Protein AF-A0A227J551-F1 (afdb_monomer_lite)

Structure (mmCIF, N/CA/C/O backbone):
data_AF-A0A227J551-F1
#
_entry.id   AF-A0A227J551-F1
#
loop_
_atom_site.group_PDB
_atom_site.id
_atom_site.type_symbol
_atom_site.label_atom_id
_atom_site.label_alt_id
_atom_site.label_comp_id
_atom_site.label_asym_id
_atom_site.label_entity_id
_atom_site.label_seq_id
_atom_site.pdbx_PDB_ins_code
_atom_site.Cartn_x
_atom_site.Cartn_y
_atom_site.Cartn_z
_atom_site.occupancy
_atom_site.B_iso_or_equiv
_atom_site.auth_seq_id
_atom_site.auth_comp_id
_atom_site.auth_asym_id
_atom_site.auth_atom_id
_atom_site.pdbx_PDB_model_num
ATOM 1 N N . MET A 1 1 ? 25.967 -12.498 -35.624 1.00 53.97 1 MET A N 1
ATOM 2 C CA . MET A 1 1 ? 25.236 -11.683 -34.631 1.00 53.97 1 MET A CA 1
ATOM 3 C C . MET A 1 1 ? 24.569 -12.654 -33.678 1.00 53.97 1 MET A C 1
ATOM 5 O O . MET A 1 1 ? 23.828 -13.506 -34.152 1.00 53.97 1 MET A O 1
ATOM 9 N N . SER A 1 2 ? 24.907 -12.639 -32.389 1.00 58.16 2 SER A N 1
ATOM 10 C CA . SER A 1 2 ? 24.237 -13.513 -31.423 1.00 58.16 2 SER A CA 1
ATOM 11 C C . SER A 1 2 ? 22.833 -12.970 -31.164 1.00 58.16 2 SER A C 1
ATOM 13 O O . SER A 1 2 ? 22.676 -11.978 -30.453 1.00 58.16 2 SER A O 1
ATOM 15 N N . ASN A 1 3 ? 21.820 -13.603 -31.754 1.00 72.12 3 ASN A N 1
ATOM 16 C CA . ASN A 1 3 ? 20.427 -13.371 -31.386 1.00 72.12 3 ASN A CA 1
ATOM 17 C C . ASN A 1 3 ? 20.206 -13.988 -30.002 1.00 72.12 3 ASN A C 1
ATOM 19 O O . ASN A 1 3 ? 19.835 -15.155 -29.892 1.00 72.12 3 ASN A O 1
ATOM 23 N N . SER A 1 4 ? 20.493 -13.223 -28.946 1.00 79.69 4 SER A N 1
ATOM 24 C CA . SER A 1 4 ? 19.993 -13.559 -27.613 1.00 79.69 4 SER A CA 1
ATOM 25 C C . SER A 1 4 ? 18.468 -13.687 -27.708 1.00 79.69 4 SER A C 1
ATOM 27 O O . SER A 1 4 ? 17.833 -12.773 -28.243 1.00 79.69 4 SER A O 1
ATOM 29 N N . PRO A 1 5 ? 17.861 -14.786 -27.225 1.00 88.44 5 PRO A N 1
ATOM 30 C CA . PRO A 1 5 ? 16.409 -14.945 -27.260 1.00 88.44 5 PRO A CA 1
ATOM 31 C C . PRO A 1 5 ? 15.698 -13.932 -26.352 1.00 88.44 5 PRO A C 1
ATOM 33 O O . PRO A 1 5 ? 14.526 -13.637 -26.564 1.00 88.44 5 PRO A O 1
ATOM 36 N N . ILE A 1 6 ? 16.402 -13.378 -25.359 1.00 89.50 6 ILE A N 1
ATOM 37 C CA . ILE A 1 6 ? 15.886 -12.311 -24.501 1.00 89.50 6 ILE A CA 1
ATOM 38 C C . ILE A 1 6 ? 16.336 -10.966 -25.062 1.00 89.50 6 ILE A C 1
ATOM 40 O O . ILE A 1 6 ? 17.536 -10.723 -25.210 1.00 89.50 6 ILE A O 1
ATOM 44 N N . GLN A 1 7 ? 15.354 -10.109 -25.352 1.00 91.12 7 GLN A N 1
ATOM 45 C CA . GLN A 1 7 ? 15.564 -8.793 -25.961 1.00 91.12 7 GLN A CA 1
ATOM 46 C C . GLN A 1 7 ? 15.525 -7.642 -24.949 1.00 91.12 7 GLN A C 1
ATOM 48 O O . GLN A 1 7 ? 16.188 -6.632 -25.160 1.00 91.12 7 GLN A O 1
ATOM 53 N N . ALA A 1 8 ? 14.769 -7.788 -23.857 1.00 92.19 8 ALA A N 1
ATOM 54 C CA . ALA A 1 8 ? 14.676 -6.799 -22.787 1.00 92.19 8 ALA A CA 1
ATOM 55 C C . ALA A 1 8 ? 14.109 -7.421 -21.501 1.00 92.19 8 ALA A C 1
ATOM 57 O O . ALA A 1 8 ? 13.442 -8.455 -21.548 1.00 92.19 8 ALA A O 1
ATOM 58 N N . VAL A 1 9 ? 14.340 -6.751 -20.369 1.00 92.44 9 VAL A N 1
ATOM 59 C CA . VAL A 1 9 ? 13.668 -7.010 -19.088 1.00 92.44 9 VAL A CA 1
ATOM 60 C C . VAL A 1 9 ? 13.196 -5.673 -18.526 1.00 92.44 9 VAL A C 1
ATOM 62 O O . VAL A 1 9 ? 13.963 -4.711 -18.506 1.00 92.44 9 VAL A O 1
ATOM 65 N N . ILE A 1 10 ? 11.935 -5.609 -18.101 1.00 91.50 10 ILE A N 1
ATOM 66 C CA . ILE A 1 10 ? 11.346 -4.437 -17.450 1.00 91.50 10 ILE A CA 1
ATOM 67 C C . ILE A 1 10 ? 11.146 -4.796 -15.985 1.00 91.50 10 ILE A C 1
ATOM 69 O O . ILE A 1 10 ? 10.571 -5.8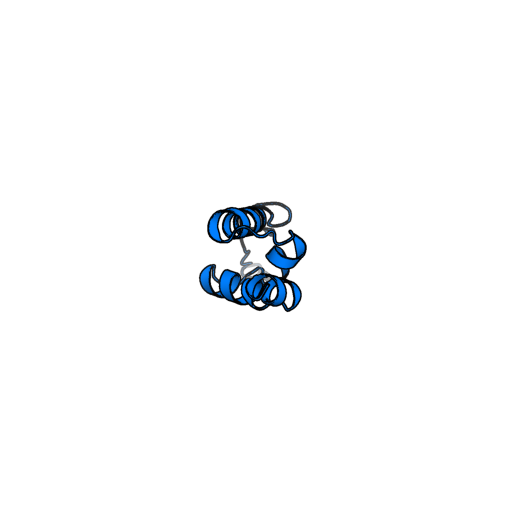37 -15.676 1.00 91.50 10 ILE A O 1
ATOM 73 N N . PHE A 1 11 ? 11.628 -3.930 -15.105 1.00 89.31 11 PHE A N 1
ATOM 74 C CA . PHE A 1 11 ? 11.523 -4.102 -13.667 1.00 89.31 11 PHE A CA 1
ATOM 75 C C . PHE A 1 11 ? 10.670 -2.993 -13.073 1.00 89.31 11 PHE A C 1
ATOM 77 O O . PHE A 1 11 ? 10.723 -1.845 -13.522 1.00 89.31 11 PHE A O 1
ATOM 84 N N . ASP A 1 12 ? 9.924 -3.351 -12.037 1.00 81.12 12 ASP A N 1
ATOM 85 C CA . ASP A 1 12 ? 9.362 -2.378 -11.115 1.00 81.12 12 ASP A CA 1
ATOM 86 C C . ASP A 1 12 ? 10.460 -1.818 -10.184 1.00 81.12 12 ASP A C 1
ATOM 88 O O . ASP A 1 12 ? 11.598 -2.298 -10.167 1.00 81.12 12 ASP A O 1
ATOM 92 N N . TRP A 1 13 ? 10.146 -0.776 -9.419 1.00 82.25 13 TRP A N 1
ATOM 93 C CA . TRP A 1 13 ? 11.083 -0.129 -8.504 1.00 82.25 13 TRP A CA 1
ATOM 94 C C . TRP A 1 13 ? 11.058 -0.770 -7.116 1.00 82.25 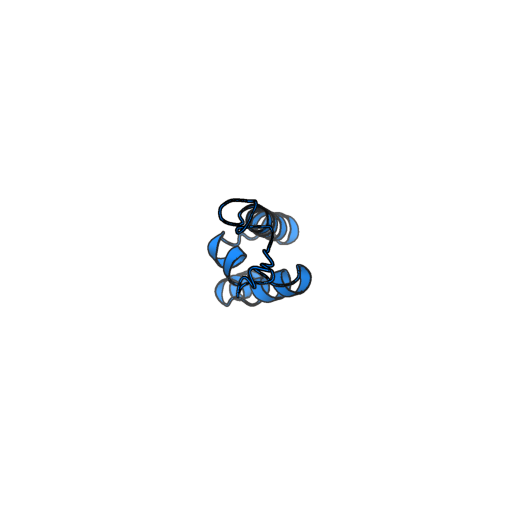13 TRP A C 1
ATOM 96 O O . TRP A 1 13 ? 12.023 -1.440 -6.739 1.00 82.25 13 TRP A O 1
ATOM 106 N N . ALA A 1 14 ? 9.981 -0.556 -6.357 1.00 79.81 14 ALA A N 1
ATOM 107 C CA . ALA A 1 14 ? 9.887 -0.960 -4.956 1.00 79.81 14 ALA A CA 1
ATOM 108 C C . ALA A 1 14 ? 9.728 -2.482 -4.826 1.00 79.81 14 ALA A C 1
ATOM 110 O O . ALA A 1 14 ? 8.943 -3.102 -5.535 1.00 79.81 14 ALA A O 1
ATOM 111 N N . GLY A 1 15 ? 10.509 -3.113 -3.953 1.00 76.88 15 GLY A N 1
ATOM 112 C CA . GLY A 1 15 ? 10.537 -4.568 -3.798 1.00 76.88 15 GLY A CA 1
ATOM 113 C C . GLY A 1 15 ? 11.202 -5.339 -4.947 1.00 76.88 15 GLY A C 1
ATOM 114 O O . GLY A 1 15 ? 11.378 -6.547 -4.808 1.00 76.88 15 GLY A O 1
ATOM 115 N N . THR A 1 16 ? 11.610 -4.672 -6.039 1.00 81.31 16 THR A N 1
ATOM 116 C CA . THR A 1 16 ? 12.261 -5.305 -7.204 1.00 81.31 16 THR A CA 1
ATOM 117 C C . THR A 1 16 ? 13.703 -4.825 -7.406 1.00 81.31 16 THR A C 1
ATOM 119 O O . THR A 1 16 ? 14.613 -5.650 -7.434 1.00 81.31 16 THR A O 1
ATOM 122 N N . ILE A 1 17 ? 13.944 -3.511 -7.517 1.00 87.75 17 ILE A N 1
ATOM 123 C CA . ILE A 1 17 ? 15.301 -2.930 -7.647 1.00 87.75 17 ILE A CA 1
ATOM 124 C C . ILE A 1 17 ? 15.708 -2.165 -6.381 1.00 87.75 17 ILE A C 1
ATOM 126 O O . ILE A 1 17 ? 16.881 -2.157 -6.006 1.00 87.75 17 ILE A O 1
ATOM 130 N N . VAL A 1 18 ? 14.750 -1.521 -5.716 1.00 76.88 18 VAL A N 1
ATOM 131 C CA . VAL A 1 18 ? 14.950 -0.702 -4.511 1.00 76.88 18 VAL A CA 1
ATOM 132 C C . VAL A 1 18 ? 13.894 -1.038 -3.457 1.00 76.88 18 VAL A C 1
ATOM 134 O O . VAL A 1 18 ? 12.925 -1.719 -3.764 1.00 76.88 18 VAL A O 1
ATOM 137 N N . ASP A 1 19 ? 14.063 -0.550 -2.222 1.00 75.31 19 ASP A N 1
ATOM 138 C CA . ASP A 1 19 ? 13.129 -0.771 -1.101 1.00 75.31 19 ASP A CA 1
ATOM 139 C C . ASP A 1 19 ? 12.860 -2.267 -0.847 1.00 75.31 19 ASP A C 1
ATOM 141 O O . ASP A 1 19 ? 11.841 -2.819 -1.263 1.00 75.31 19 ASP A O 1
ATOM 145 N N . PHE A 1 20 ? 13.817 -2.952 -0.206 1.00 74.00 20 PHE A N 1
ATOM 146 C CA . PHE A 1 20 ? 13.685 -4.371 0.143 1.00 74.00 20 PHE A CA 1
ATOM 147 C C . PHE A 1 20 ? 12.388 -4.595 0.921 1.00 74.00 20 PHE A C 1
ATOM 149 O O . PHE A 1 20 ? 12.233 -4.049 2.003 1.00 74.00 20 PHE A O 1
ATOM 156 N N . GLY A 1 21 ? 11.471 -5.398 0.377 1.00 70.88 21 GLY A N 1
ATOM 157 C CA . GLY A 1 21 ? 10.159 -5.647 0.980 1.00 70.88 21 GLY A CA 1
ATOM 158 C C . GLY A 1 21 ? 9.093 -4.581 0.697 1.00 70.88 21 GLY A C 1
ATOM 159 O O . GLY A 1 21 ? 7.972 -4.739 1.172 1.00 70.88 21 GLY A O 1
ATOM 160 N N . SER A 1 22 ? 9.383 -3.546 -0.098 1.00 69.56 22 SER A N 1
ATOM 161 C CA . SER A 1 22 ? 8.443 -2.471 -0.449 1.00 69.56 22 SER A CA 1
ATOM 162 C C . SER A 1 22 ? 7.771 -1.856 0.789 1.00 69.56 22 SER A C 1
ATOM 164 O O . SER A 1 22 ? 6.543 -1.740 0.852 1.00 69.56 22 SER A O 1
ATOM 166 N N . PHE A 1 23 ? 8.566 -1.526 1.811 1.00 67.38 23 PHE A N 1
ATOM 167 C CA . PHE A 1 23 ? 8.053 -1.096 3.114 1.00 67.38 23 PHE A CA 1
ATOM 168 C C . PHE A 1 23 ? 7.693 0.393 3.166 1.00 67.38 23 PHE A C 1
ATOM 170 O O . PHE A 1 23 ? 6.830 0.780 3.961 1.00 67.38 23 PHE A O 1
ATOM 177 N N . ALA A 1 24 ? 8.323 1.229 2.333 1.00 67.62 24 ALA A N 1
ATOM 178 C CA . ALA A 1 24 ? 8.096 2.673 2.323 1.00 67.62 24 ALA A CA 1
ATOM 179 C C . ALA A 1 24 ? 6.631 3.089 2.058 1.00 67.62 24 ALA A C 1
ATOM 181 O O . ALA A 1 24 ? 6.146 3.985 2.751 1.00 67.62 24 ALA A O 1
ATOM 182 N N . PRO A 1 25 ? 5.889 2.482 1.109 1.00 64.88 25 PRO A N 1
ATOM 183 C CA . PRO A 1 25 ? 4.488 2.841 0.895 1.00 64.88 25 PRO A CA 1
ATOM 184 C C . PRO A 1 25 ? 3.559 2.351 2.011 1.00 64.88 25 PRO A C 1
ATOM 186 O O . PRO A 1 25 ? 2.493 2.916 2.192 1.00 64.88 25 PRO A O 1
ATOM 189 N N . THR A 1 26 ? 3.930 1.334 2.784 1.00 71.94 26 THR A N 1
ATOM 190 C CA . THR A 1 26 ? 3.014 0.730 3.766 1.00 71.94 26 THR A CA 1
ATOM 191 C C . THR A 1 26 ? 2.979 1.446 5.106 1.00 71.94 26 THR A C 1
ATOM 193 O O . THR A 1 26 ? 1.906 1.593 5.685 1.00 71.94 26 THR A O 1
ATOM 196 N N . SER A 1 27 ? 4.113 1.969 5.579 1.00 78.88 27 SER A N 1
ATOM 197 C CA . SER A 1 27 ? 4.150 2.727 6.836 1.00 78.88 27 SER A CA 1
ATOM 198 C C . SER A 1 27 ? 3.370 4.039 6.748 1.00 78.88 27 SER A C 1
ATOM 200 O O . SER A 1 27 ? 2.747 4.447 7.726 1.00 78.88 27 SER A O 1
ATOM 202 N N . ILE A 1 28 ? 3.347 4.680 5.574 1.00 85.69 28 ILE A N 1
ATOM 203 C CA . ILE A 1 28 ? 2.631 5.947 5.404 1.00 85.69 28 ILE A CA 1
ATOM 204 C C . ILE A 1 28 ? 1.113 5.769 5.427 1.00 85.69 28 ILE A C 1
ATOM 206 O O . ILE A 1 28 ? 0.422 6.676 5.872 1.00 85.69 28 ILE A O 1
ATOM 210 N N . PHE A 1 29 ? 0.585 4.621 4.985 1.00 84.94 29 PHE A N 1
ATOM 211 C CA . PHE A 1 29 ? -0.850 4.348 5.081 1.00 84.94 29 PHE A CA 1
ATOM 212 C C . PHE A 1 29 ? -1.271 4.136 6.531 1.00 84.94 29 PHE A C 1
ATOM 214 O O . PHE A 1 29 ? -2.224 4.771 6.966 1.00 84.94 29 PHE A O 1
ATOM 221 N N . VAL A 1 30 ? -0.522 3.337 7.296 1.00 87.75 30 VAL A N 1
ATOM 222 C CA . VAL A 1 30 ? -0.773 3.158 8.735 1.00 87.75 30 VAL A CA 1
ATOM 223 C C . VAL A 1 30 ? -0.822 4.514 9.447 1.00 87.75 30 VAL A C 1
ATOM 225 O O . VAL A 1 30 ? -1.797 4.826 10.127 1.00 87.75 30 VAL A O 1
ATOM 228 N N . GLU A 1 31 ? 0.183 5.363 9.216 1.00 88.25 31 GLU A N 1
ATOM 229 C CA . GLU A 1 31 ? 0.245 6.689 9.835 1.00 88.25 31 GLU A CA 1
ATOM 230 C C . GLU A 1 31 ? -0.873 7.623 9.342 1.00 88.25 31 GLU A C 1
ATOM 232 O O . GLU A 1 31 ? -1.469 8.344 10.137 1.00 88.25 31 GLU A O 1
ATOM 237 N N . ALA A 1 32 ? -1.199 7.612 8.045 1.00 89.06 32 ALA A N 1
ATOM 238 C CA . ALA A 1 32 ? -2.234 8.477 7.479 1.00 89.06 32 ALA A CA 1
ATOM 239 C C . ALA A 1 32 ? -3.637 8.137 7.998 1.00 89.06 32 ALA A C 1
ATOM 241 O O . ALA A 1 32 ? -4.417 9.049 8.271 1.00 89.06 32 ALA A O 1
ATOM 242 N N . PHE A 1 33 ? -3.960 6.849 8.150 1.00 89.00 33 PHE A N 1
ATOM 243 C CA . PHE A 1 33 ? -5.236 6.422 8.729 1.00 89.00 33 PHE A CA 1
ATOM 244 C C . PHE A 1 33 ? -5.326 6.817 10.207 1.00 89.00 33 PHE A C 1
ATOM 246 O O . PHE A 1 33 ? -6.311 7.438 10.608 1.00 89.00 33 PHE A O 1
ATOM 253 N N . LYS A 1 34 ? -4.251 6.592 10.972 1.00 90.94 34 LYS A N 1
ATOM 254 C CA . LYS A 1 34 ? -4.156 7.002 12.377 1.00 90.94 34 LYS A CA 1
ATOM 255 C C . LYS A 1 34 ? -4.330 8.511 12.554 1.00 90.94 34 LYS A C 1
ATOM 257 O O . LYS A 1 34 ? -5.163 8.951 13.336 1.00 90.94 34 LYS A O 1
ATOM 262 N N . GLN A 1 35 ? -3.565 9.316 11.817 1.00 91.31 35 GLN A N 1
ATOM 263 C CA . GLN A 1 35 ? -3.605 10.777 11.933 1.00 91.31 35 GLN A CA 1
ATOM 264 C C . GLN A 1 35 ? -4.908 11.384 11.403 1.00 91.31 35 GLN A C 1
ATOM 266 O O . GLN A 1 35 ? -5.362 12.403 11.920 1.00 91.31 35 GLN A O 1
ATOM 271 N N . GLY A 1 36 ? -5.479 10.806 10.342 1.00 88.88 36 GLY A N 1
ATOM 272 C CA . GLY A 1 36 ? -6.660 11.351 9.676 1.00 88.88 36 GLY A CA 1
ATOM 273 C C . GLY A 1 36 ? -7.981 10.983 10.348 1.00 88.88 36 GLY A C 1
ATOM 274 O O . GLY A 1 36 ? -8.916 11.781 10.299 1.00 88.88 36 GLY A O 1
ATOM 275 N N . PHE A 1 37 ? -8.063 9.792 10.948 1.00 87.81 37 PHE A N 1
ATOM 276 C CA . PHE A 1 37 ? -9.334 9.190 11.367 1.00 87.81 37 PHE A CA 1
ATOM 277 C C . PHE A 1 37 ? -9.310 8.562 12.768 1.00 87.81 37 PHE A C 1
ATOM 279 O O . PHE A 1 37 ? -10.320 8.009 13.185 1.00 87.81 37 PHE A O 1
ATOM 286 N N . ASP A 1 38 ? -8.198 8.686 13.502 1.00 87.31 38 ASP A N 1
ATOM 287 C CA . ASP A 1 38 ? -8.049 8.261 14.905 1.00 87.31 38 ASP A CA 1
ATOM 288 C C . ASP A 1 38 ? -8.270 6.756 15.154 1.00 87.31 38 ASP A C 1
ATOM 290 O O . ASP A 1 38 ? -8.664 6.332 16.238 1.00 87.31 38 ASP A O 1
ATOM 294 N N . PHE A 1 39 ? -7.975 5.920 14.154 1.00 88.44 39 PHE A N 1
ATOM 295 C CA . PHE A 1 39 ? -7.904 4.471 14.327 1.00 88.44 39 PHE A CA 1
ATOM 296 C C . PHE A 1 39 ? -6.701 3.870 13.596 1.00 88.44 39 PHE A C 1
ATOM 298 O O . PHE A 1 39 ? -6.228 4.390 12.584 1.00 88.44 39 PHE A O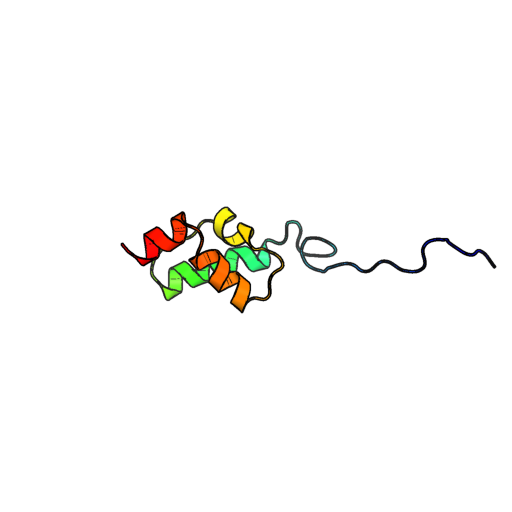 1
ATOM 305 N N . ASP A 1 40 ? -6.205 2.752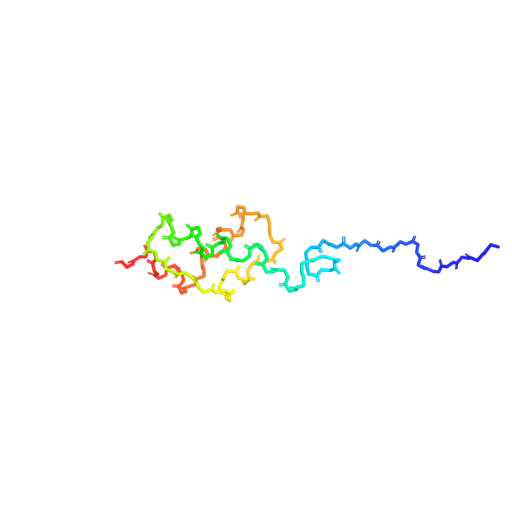 14.122 1.00 89.19 40 ASP A N 1
ATOM 306 C CA . ASP A 1 40 ? -5.050 2.051 13.572 1.00 89.19 40 ASP A CA 1
ATOM 307 C C . ASP A 1 40 ? -5.478 0.982 12.547 1.00 89.19 40 ASP A C 1
ATOM 309 O O . ASP A 1 40 ? -6.456 0.247 12.734 1.00 89.19 40 ASP A O 1
ATOM 313 N N . ILE A 1 41 ? -4.704 0.876 11.468 1.00 91.31 41 ILE A N 1
ATOM 314 C CA . ILE A 1 41 ? -4.658 -0.304 10.597 1.00 91.31 41 ILE A CA 1
ATOM 315 C C . ILE A 1 41 ? -3.294 -0.962 10.765 1.00 91.31 41 ILE A C 1
ATOM 317 O O . ILE A 1 41 ? -2.304 -0.279 11.045 1.00 91.31 41 ILE A O 1
ATOM 321 N N . ASP A 1 42 ? -3.219 -2.275 10.612 1.00 89.50 42 ASP A N 1
ATOM 322 C CA . ASP A 1 42 ? -1.942 -2.966 10.697 1.00 89.50 42 ASP A CA 1
ATOM 323 C C . ASP A 1 42 ? -1.177 -2.941 9.360 1.00 89.50 42 ASP A C 1
ATOM 325 O O . ASP A 1 42 ? -1.641 -2.490 8.308 1.00 89.50 42 ASP A O 1
ATOM 329 N N . LEU A 1 43 ? 0.073 -3.394 9.423 1.00 87.12 43 LEU A N 1
ATOM 330 C CA . LEU A 1 43 ? 0.976 -3.402 8.276 1.00 87.12 43 LEU A CA 1
ATOM 331 C C . LEU A 1 43 ? 0.582 -4.458 7.231 1.00 87.12 43 LEU A C 1
ATOM 333 O O . LEU A 1 43 ? 1.004 -4.350 6.083 1.00 87.12 43 LEU A O 1
ATOM 337 N N . GLU A 1 44 ? -0.181 -5.480 7.616 1.00 88.38 44 GLU A N 1
ATOM 338 C CA . GLU A 1 44 ? -0.653 -6.544 6.730 1.00 88.38 44 GLU A CA 1
ATOM 339 C C . GLU A 1 44 ? -1.868 -6.063 5.921 1.00 88.38 44 GLU A C 1
ATOM 341 O O . GLU A 1 44 ? -1.862 -6.153 4.695 1.00 88.38 44 GLU A O 1
ATOM 346 N N . GLU A 1 45 ? -2.824 -5.407 6.580 1.00 90.44 45 GLU A N 1
ATOM 347 C CA . GLU A 1 45 ? -3.973 -4.711 5.995 1.00 90.44 45 GLU A CA 1
ATOM 348 C C . GLU A 1 45 ? -3.517 -3.618 5.018 1.00 90.44 45 GLU A C 1
ATOM 350 O O . GLU A 1 45 ? -4.006 -3.522 3.891 1.00 90.44 45 GLU A O 1
ATOM 355 N N . ALA A 1 46 ? -2.510 -2.822 5.396 1.00 89.50 46 ALA A N 1
ATOM 356 C CA . ALA A 1 46 ? -1.935 -1.813 4.506 1.00 89.50 46 ALA A CA 1
ATOM 357 C C . ALA A 1 46 ? -1.252 -2.426 3.266 1.00 89.50 46 ALA A C 1
ATOM 359 O O . ALA A 1 46 ? -1.123 -1.751 2.238 1.00 89.50 46 ALA A O 1
ATOM 360 N N . ARG A 1 47 ? -0.796 -3.683 3.358 1.00 88.62 47 ARG A N 1
ATOM 361 C CA . ARG A 1 47 ? -0.084 -4.407 2.294 1.00 88.62 47 ARG A CA 1
ATOM 362 C C . ARG A 1 47 ? -0.991 -5.146 1.327 1.00 88.62 47 ARG A C 1
ATOM 364 O O . ARG A 1 47 ? -0.576 -5.363 0.190 1.00 88.62 47 ARG A O 1
ATOM 371 N N . GLU A 1 48 ? -2.182 -5.534 1.762 1.00 87.88 48 GLU A N 1
ATOM 372 C CA . GLU A 1 48 ? -3.087 -6.393 0.998 1.00 87.88 48 GLU A CA 1
ATOM 373 C C . GLU A 1 48 ? -3.334 -5.905 -0.450 1.00 87.88 48 GLU A C 1
ATOM 375 O O . GLU A 1 48 ? -3.260 -6.730 -1.362 1.00 87.88 48 GLU A O 1
ATOM 380 N N . PRO A 1 49 ? -3.506 -4.593 -0.731 1.00 87.88 49 PRO A N 1
ATOM 381 C CA . PRO A 1 49 ? -3.739 -4.099 -2.088 1.00 87.88 49 PRO A CA 1
ATOM 382 C C . PRO A 1 49 ? -2.501 -3.468 -2.761 1.00 87.88 49 PRO A C 1
ATOM 384 O O . PRO A 1 49 ? -2.637 -2.626 -3.652 1.00 87.88 49 PRO A O 1
ATOM 387 N N . MET A 1 50 ? -1.283 -3.848 -2.356 1.00 85.06 50 MET A N 1
ATOM 388 C CA . MET A 1 50 ? -0.042 -3.291 -2.915 1.00 85.06 50 MET A CA 1
ATOM 389 C C . MET A 1 50 ? 0.094 -3.495 -4.432 1.00 85.06 50 MET A C 1
ATOM 391 O O . MET A 1 50 ? -0.140 -4.577 -4.963 1.00 85.06 50 MET A O 1
ATOM 395 N N . GLY A 1 51 ? 0.540 -2.438 -5.120 1.00 80.69 51 GLY A N 1
ATOM 396 C CA . GLY A 1 51 ? 0.696 -2.395 -6.581 1.00 80.69 51 GLY A CA 1
ATOM 397 C C . GLY A 1 51 ? -0.400 -1.601 -7.301 1.00 80.69 51 GLY A C 1
ATOM 398 O O . GLY A 1 51 ? -0.257 -1.301 -8.486 1.00 80.69 51 GLY A O 1
ATOM 399 N N . LEU A 1 52 ? -1.466 -1.208 -6.594 1.00 84.56 52 LEU A N 1
ATOM 400 C CA . LEU A 1 52 ? -2.471 -0.278 -7.105 1.00 84.56 52 LEU A CA 1
ATOM 401 C C . LEU A 1 52 ? -1.976 1.176 -7.091 1.00 84.56 52 LEU A C 1
ATOM 403 O O . LEU A 1 52 ? -1.057 1.558 -6.361 1.00 84.56 52 LEU A O 1
ATOM 407 N N . GLY A 1 53 ? -2.632 2.023 -7.889 1.00 86.12 53 GLY A N 1
ATOM 408 C CA . GLY A 1 53 ? -2.473 3.469 -7.772 1.00 86.12 53 GLY A CA 1
ATOM 409 C C . GLY A 1 53 ? -2.877 3.946 -6.374 1.00 86.12 53 GLY A C 1
ATOM 410 O O . GLY A 1 53 ? -3.757 3.369 -5.747 1.00 86.12 53 GLY A O 1
ATOM 411 N N . LYS A 1 54 ? -2.260 5.024 -5.875 1.00 86.25 54 LYS A N 1
ATOM 412 C CA . LYS A 1 54 ? -2.423 5.464 -4.473 1.00 86.25 54 LYS A CA 1
ATOM 413 C C . LYS A 1 54 ? -3.883 5.648 -4.035 1.00 86.25 54 LYS A C 1
ATOM 415 O O . LYS A 1 54 ? -4.231 5.256 -2.930 1.00 86.25 54 LYS A O 1
ATOM 420 N N . TRP A 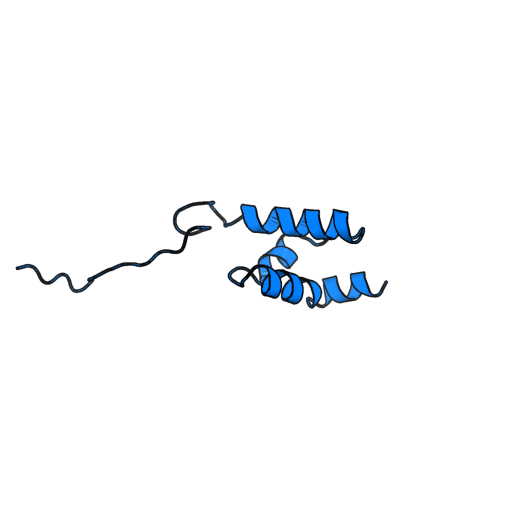1 55 ? -4.725 6.241 -4.884 1.00 88.69 55 TRP A N 1
ATOM 421 C CA . TRP A 1 55 ? -6.147 6.442 -4.575 1.00 88.69 55 TRP A CA 1
ATOM 422 C C . TRP A 1 55 ? -6.913 5.122 -4.493 1.00 88.69 55 TRP A C 1
ATOM 424 O O . TRP A 1 55 ? -7.629 4.893 -3.519 1.00 88.69 55 TRP A O 1
ATOM 434 N N . ASP A 1 56 ? -6.703 4.242 -5.471 1.00 90.81 56 ASP A N 1
ATOM 435 C CA . ASP A 1 56 ? -7.332 2.921 -5.508 1.00 90.81 56 ASP A CA 1
ATOM 436 C C . ASP A 1 56 ? -6.860 2.051 -4.338 1.00 90.81 56 ASP A C 1
ATOM 438 O O . ASP A 1 56 ? -7.652 1.319 -3.750 1.00 90.81 56 ASP A O 1
ATOM 442 N N . HIS A 1 57 ? -5.591 2.189 -3.941 1.00 91.12 57 HIS A N 1
ATOM 443 C CA . HIS A 1 57 ? -5.021 1.534 -2.765 1.00 91.12 57 HIS A CA 1
ATOM 444 C C . HIS A 1 57 ? -5.738 1.964 -1.484 1.00 91.12 57 HIS A C 1
ATOM 446 O O . HIS A 1 57 ? -6.204 1.109 -0.737 1.00 91.12 57 HIS A O 1
ATOM 452 N N . ILE A 1 58 ? -5.885 3.272 -1.236 1.00 90.44 58 ILE A N 1
ATOM 453 C CA . ILE A 1 58 ? -6.585 3.790 -0.042 1.00 90.44 58 ILE A CA 1
ATOM 454 C C . ILE A 1 58 ? -8.024 3.268 0.004 1.00 90.44 58 ILE A C 1
ATOM 456 O O . ILE A 1 58 ? -8.494 2.821 1.051 1.00 90.44 58 ILE A O 1
ATOM 460 N N . GLN A 1 59 ? -8.716 3.297 -1.137 1.00 91.94 59 GLN A N 1
ATOM 461 C CA . GLN A 1 59 ? -10.087 2.812 -1.234 1.00 91.94 59 GLN A CA 1
ATOM 462 C C . GLN A 1 59 ? -10.185 1.302 -0.986 1.00 91.94 59 GLN A C 1
ATOM 464 O O . GLN A 1 59 ? -11.138 0.853 -0.352 1.00 91.94 59 GLN A O 1
ATOM 469 N N . ALA A 1 60 ? -9.224 0.520 -1.480 1.00 92.81 60 ALA A N 1
ATOM 470 C CA . ALA A 1 60 ? -9.168 -0.917 -1.248 1.00 92.81 60 ALA A CA 1
ATOM 471 C C . ALA A 1 60 ? -8.918 -1.237 0.232 1.00 92.81 60 ALA A C 1
ATOM 473 O O . ALA A 1 60 ? -9.672 -2.023 0.798 1.00 92.81 60 ALA A O 1
ATOM 474 N N . VAL A 1 61 ? -7.952 -0.567 0.875 1.00 93.00 61 VAL A N 1
ATOM 475 C CA . VAL A 1 61 ? -7.675 -0.719 2.317 1.00 93.00 61 VAL A CA 1
ATOM 476 C C . VAL A 1 61 ? -8.917 -0.403 3.149 1.00 93.00 61 VAL A C 1
ATOM 478 O O . VAL A 1 61 ? -9.298 -1.187 4.011 1.00 93.00 61 VAL A O 1
ATOM 481 N N . GLY A 1 62 ? -9.609 0.703 2.854 1.00 90.62 62 GLY A N 1
ATOM 482 C CA . GLY A 1 62 ? -10.828 1.084 3.573 1.00 90.62 62 GLY A CA 1
ATOM 483 C C . GLY A 1 62 ? -11.984 0.082 3.448 1.00 90.62 62 GLY A C 1
ATOM 484 O O . GLY A 1 62 ? -12.883 0.099 4.278 1.00 90.62 62 GLY A O 1
ATOM 485 N N . ARG A 1 63 ? -11.963 -0.790 2.431 1.00 93.12 63 ARG A N 1
ATOM 486 C CA . ARG A 1 63 ? -12.986 -1.819 2.178 1.00 93.12 63 ARG A CA 1
ATOM 487 C C . ARG A 1 63 ? -12.641 -3.191 2.755 1.00 93.12 63 ARG A C 1
ATOM 489 O O . ARG A 1 63 ? -13.461 -4.103 2.644 1.00 93.12 63 ARG A O 1
ATOM 496 N N . ILE A 1 64 ? -11.454 -3.365 3.336 1.00 93.88 64 ILE A N 1
ATOM 497 C CA . ILE A 1 64 ? -11.095 -4.601 4.037 1.00 93.88 64 ILE A CA 1
ATOM 498 C C . ILE A 1 64 ? -12.100 -4.789 5.183 1.00 93.88 64 ILE A C 1
ATOM 500 O O . ILE A 1 64 ? -12.289 -3.848 5.949 1.00 93.88 64 ILE A O 1
ATOM 504 N N . PRO A 1 65 ? -12.732 -5.966 5.358 1.00 93.06 65 PRO A N 1
ATOM 505 C CA . PRO A 1 65 ? -13.808 -6.139 6.340 1.00 93.06 65 PRO A CA 1
ATOM 506 C C . PRO A 1 65 ? -13.444 -5.716 7.771 1.00 93.06 65 PRO A C 1
ATOM 508 O O . PRO A 1 65 ? -14.281 -5.181 8.494 1.00 93.06 65 PRO A O 1
ATOM 511 N N . ALA A 1 66 ? -12.192 -5.938 8.185 1.00 91.44 66 ALA A N 1
ATOM 512 C CA . ALA A 1 66 ? -11.698 -5.517 9.494 1.00 91.44 66 ALA A CA 1
ATOM 513 C C . ALA A 1 66 ? -11.575 -3.988 9.613 1.00 91.44 66 ALA A C 1
ATOM 515 O O . ALA A 1 66 ? -11.925 -3.429 10.651 1.00 91.44 66 ALA A O 1
ATOM 516 N N . VAL A 1 67 ? -11.130 -3.319 8.547 1.00 91.94 67 VAL A N 1
ATOM 517 C CA . VAL A 1 67 ? -10.995 -1.859 8.474 1.00 91.94 67 VAL A CA 1
ATOM 518 C C . VAL A 1 67 ? -12.370 -1.195 8.351 1.00 91.94 67 VAL A C 1
ATOM 520 O O . VAL A 1 67 ? -12.658 -0.262 9.091 1.00 91.94 67 VAL A O 1
ATOM 523 N N . ASP A 1 68 ? -13.255 -1.714 7.494 1.00 92.94 68 ASP A N 1
ATOM 524 C CA . ASP A 1 68 ? -14.647 -1.258 7.329 1.00 92.94 68 ASP A CA 1
ATOM 525 C C . ASP A 1 68 ? -15.427 -1.308 8.648 1.00 92.94 68 ASP A C 1
ATOM 527 O O . ASP A 1 68 ? -16.193 -0.402 8.970 1.00 92.94 68 ASP A O 1
ATOM 531 N N . LYS A 1 69 ? -15.175 -2.320 9.484 1.00 92.31 69 LYS A N 1
ATOM 532 C CA . LYS A 1 69 ? -15.755 -2.378 10.826 1.00 92.31 69 LYS A CA 1
ATOM 533 C C . LYS A 1 69 ? -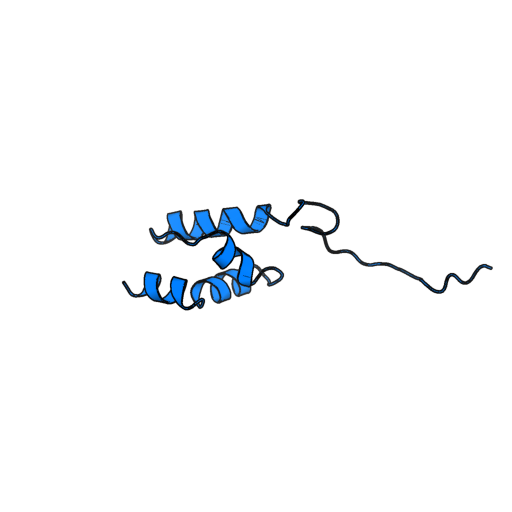15.327 -1.187 11.691 1.00 92.31 69 LYS A C 1
ATOM 535 O O . LYS A 1 69 ? -16.188 -0.584 12.315 1.00 92.31 69 LYS A O 1
ATOM 540 N N . ARG A 1 70 ? -14.039 -0.819 11.686 1.00 91.81 70 ARG A N 1
ATOM 541 C CA . ARG A 1 70 ? -13.491 0.309 12.472 1.00 91.81 70 ARG A CA 1
ATOM 542 C C . ARG A 1 70 ? -14.031 1.665 12.012 1.00 91.81 70 ARG A C 1
ATOM 544 O O . ARG A 1 70 ? -14.133 2.574 12.820 1.00 91.81 70 ARG A O 1
ATOM 551 N N . TRP A 1 71 ? -14.421 1.791 10.744 1.00 86.81 71 TRP A N 1
ATOM 552 C CA . TRP A 1 71 ? -15.097 2.989 10.233 1.00 86.81 71 TRP A CA 1
ATOM 553 C C . TRP A 1 71 ? -16.516 3.187 10.776 1.00 86.81 71 TRP A C 1
ATOM 555 O O . TRP A 1 71 ? -17.015 4.310 10.770 1.00 86.81 71 TRP A O 1
ATOM 565 N N . ASN A 1 72 ? -17.181 2.100 11.172 1.00 85.50 72 ASN A N 1
ATOM 566 C CA . ASN A 1 72 ? -18.590 2.084 11.568 1.00 85.50 72 ASN A CA 1
ATOM 567 C C . ASN A 1 72 ? -18.793 1.890 13.085 1.00 85.50 72 ASN A C 1
ATOM 569 O O . ASN A 1 72 ? -19.932 1.698 13.520 1.00 85.50 72 ASN A O 1
ATOM 573 N N . GLU A 1 73 ? -17.713 1.894 13.869 1.00 77.25 73 GLU A N 1
ATOM 574 C CA . GLU A 1 73 ? -17.735 1.886 15.341 1.00 77.25 73 GLU A CA 1
ATOM 575 C C . GLU A 1 73 ? -17.836 3.309 15.907 1.00 77.25 73 GLU A C 1
ATOM 577 O O . GLU A 1 73 ? -18.583 3.474 16.902 1.00 77.25 73 GLU A O 1
#

Radius of gyration: 17.26 Å; chains: 1; bounding box: 44×26×50 Å

InterPro domains:
  IPR023198 Phosphoglycolate phosphatase-like, domain 2 [G3DSA:1.10.150.240] (24-73)
  IPR036412 HAD-like superfamily [SSF56784] (6-66)

Sequence (73 aa):
MSNSPIQAVIFDWAGTIVDFGSFAPTSIFVEAFKQGFDFDIDLEEAREPMGLGKWDHIQAVGRIPAVDKRWNE

Secondary structure (DSSP, 8-state):
----S-------SBTTTBSTTS-HHHHHHHHHHHHHHS----TTTTTTTTTS-HHHHHHHHHTSHHHHHHHT-

pLDDT: mean 84.88, std 8.6, range [53.97, 93.88]

Organism: Vibrio parahaemolyticus (NCBI:txid670)

Foldseek 3Di:
DDPDVDDDDDFDEDCTPDPVVNQVQQVVLQVCCCVPPVDGDDSVLLPPPPPDDPVVSNVSSCPDPVNVVVVVD